Protein AF-A0A8S9QRE1-F1 (afdb_monomer)

InterPro domains:
  IPR006598 Glycosyl transferase CAP10 domain [PF05686] (1-73)

Sequence (86 aa):
MNVEVPEGAKDVCPETMACPVKGGRMRQYMDDSLILSPSNKGSCEMPPPFEEDELKKFLEKKKSVEKEVEKWTNEYWEEQKKSLQH

Structure (mmCIF, N/CA/C/O backbone):
data_AF-A0A8S9QRE1-F1
#
_entry.id   AF-A0A8S9QRE1-F1
#
loop_
_atom_site.group_PDB
_atom_site.id
_atom_site.type_symbol
_atom_site.label_atom_id
_atom_site.label_alt_id
_atom_site.label_comp_id
_atom_site.label_asym_id
_atom_site.label_entity_id
_atom_site.label_seq_id
_atom_site.pdbx_PDB_ins_code
_atom_site.Cartn_x
_atom_site.Cartn_y
_atom_site.Cartn_z
_atom_site.occupancy
_atom_site.B_iso_or_equiv
_atom_site.auth_seq_id
_atom_site.auth_comp_id
_atom_site.auth_asym_id
_atom_site.auth_atom_id
_atom_site.pdbx_PDB_model_num
ATOM 1 N N . MET A 1 1 ? 1.815 -5.914 -32.325 1.00 42.09 1 MET A N 1
ATOM 2 C CA . MET A 1 1 ? 0.933 -4.811 -31.890 1.00 42.09 1 MET A CA 1
ATOM 3 C C . MET A 1 1 ? 1.503 -3.534 -32.477 1.00 42.09 1 MET A C 1
ATOM 5 O O . MET A 1 1 ? 2.670 -3.269 -32.226 1.00 42.09 1 MET A O 1
ATOM 9 N N . ASN A 1 2 ? 0.743 -2.826 -33.315 1.00 64.69 2 ASN A N 1
ATOM 10 C CA . ASN A 1 2 ? 1.134 -1.497 -33.788 1.00 64.69 2 ASN A CA 1
ATOM 11 C C . ASN A 1 2 ? 0.749 -0.496 -32.694 1.00 64.69 2 ASN A C 1
ATOM 13 O O . ASN A 1 2 ? -0.406 -0.497 -32.270 1.00 64.69 2 ASN A O 1
ATOM 17 N N . VAL A 1 3 ? 1.705 0.276 -32.185 1.00 72.62 3 VAL A N 1
ATOM 18 C CA . VAL A 1 3 ? 1.430 1.346 -31.219 1.00 72.62 3 VAL A CA 1
ATOM 19 C C . VAL A 1 3 ? 1.383 2.641 -32.015 1.00 72.62 3 VAL A C 1
ATOM 21 O O . VAL A 1 3 ? 2.411 3.094 -32.510 1.00 72.62 3 VAL A O 1
ATOM 24 N N . GLU A 1 4 ? 0.189 3.206 -32.170 1.00 85.19 4 GLU A N 1
ATOM 25 C CA . GLU A 1 4 ? -0.020 4.491 -32.837 1.00 85.19 4 GLU A CA 1
ATOM 26 C C . GLU A 1 4 ? -0.155 5.596 -31.790 1.00 85.19 4 GLU A C 1
ATOM 28 O O . GLU A 1 4 ? -0.900 5.472 -30.815 1.00 85.19 4 GLU A O 1
ATOM 33 N N . VAL A 1 5 ? 0.612 6.668 -31.974 1.00 82.44 5 VAL A N 1
ATOM 34 C CA . VAL A 1 5 ? 0.595 7.834 -31.090 1.00 82.44 5 VAL A CA 1
ATOM 35 C C . VAL A 1 5 ? -0.646 8.685 -31.415 1.00 82.44 5 VAL A C 1
ATOM 37 O O . VAL A 1 5 ? -0.857 8.984 -32.591 1.00 82.44 5 VAL A O 1
ATOM 40 N N . PRO A 1 6 ? -1.461 9.093 -30.420 1.00 88.75 6 PRO A N 1
ATOM 41 C CA . PRO A 1 6 ? -2.677 9.874 -30.661 1.00 88.75 6 PRO A CA 1
ATOM 42 C C . PRO A 1 6 ? -2.425 11.224 -31.347 1.00 88.75 6 PRO A C 1
ATOM 44 O O . PRO A 1 6 ? -1.431 11.899 -31.065 1.00 88.75 6 PRO A O 1
ATOM 47 N N . GLU A 1 7 ? -3.373 11.671 -32.180 1.00 87.94 7 GLU A N 1
ATOM 48 C CA . GLU A 1 7 ? -3.358 13.031 -32.730 1.00 87.94 7 GLU A CA 1
ATOM 49 C C . GLU A 1 7 ? -3.384 14.071 -31.599 1.00 87.94 7 GLU A C 1
ATOM 51 O O . GLU A 1 7 ? -4.231 14.033 -30.705 1.00 87.94 7 GLU A O 1
ATOM 56 N N . GLY A 1 8 ? -2.425 15.000 -31.623 1.00 85.44 8 GLY A N 1
ATOM 57 C CA . GLY A 1 8 ? -2.254 16.014 -30.579 1.00 85.44 8 GLY A CA 1
ATOM 58 C C . GLY A 1 8 ? -1.36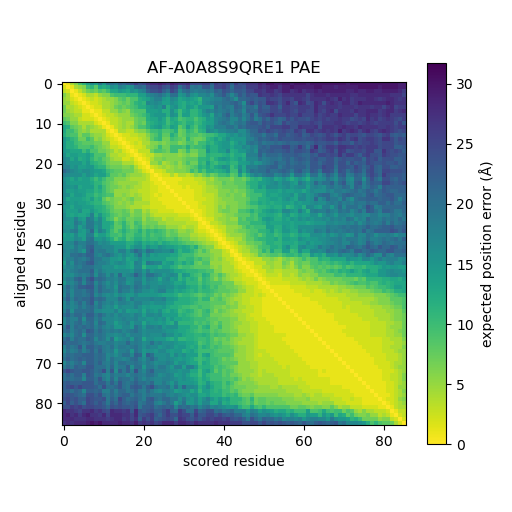4 15.590 -29.408 1.00 85.44 8 GLY A C 1
ATOM 59 O O . GLY A 1 8 ? -1.169 16.387 -28.487 1.00 85.44 8 GLY A O 1
ATOM 60 N N . ALA A 1 9 ? -0.782 14.386 -29.435 1.00 84.75 9 ALA A N 1
ATOM 61 C CA . ALA A 1 9 ? 0.254 14.015 -28.481 1.00 84.75 9 ALA A CA 1
ATOM 62 C C . ALA A 1 9 ? 1.445 14.974 -28.608 1.00 84.75 9 ALA A C 1
ATOM 64 O O . ALA A 1 9 ? 2.037 15.138 -29.676 1.00 84.75 9 ALA A O 1
ATOM 65 N N . LYS A 1 10 ? 1.784 15.627 -27.498 1.00 82.38 10 LYS A N 1
ATOM 66 C CA . LYS A 1 10 ? 2.937 16.515 -27.416 1.00 82.38 10 LYS A CA 1
ATOM 67 C C . LYS A 1 10 ? 4.096 15.734 -26.824 1.00 82.38 10 LYS A C 1
ATOM 69 O O . LYS A 1 10 ? 3.950 15.172 -25.741 1.00 82.38 10 LYS A O 1
ATOM 74 N N . ASP A 1 11 ? 5.223 15.717 -27.523 1.00 74.19 11 ASP A N 1
ATOM 75 C CA . ASP A 1 11 ? 6.442 15.135 -26.978 1.00 74.19 11 ASP A CA 1
ATOM 76 C C . ASP A 1 11 ? 6.887 15.954 -25.757 1.00 74.19 11 ASP A C 1
ATOM 78 O O . ASP A 1 11 ? 6.926 17.191 -25.796 1.00 74.19 11 ASP A O 1
ATOM 82 N N . VAL A 1 12 ? 7.141 15.270 -24.644 1.00 74.00 12 VAL A N 1
ATOM 83 C CA . VAL A 1 12 ? 7.566 15.897 -23.392 1.00 74.00 12 VAL A CA 1
ATOM 84 C C . VAL A 1 12 ? 9.003 15.477 -23.152 1.00 74.00 12 VAL A C 1
ATOM 86 O O . VAL A 1 12 ? 9.258 14.378 -22.672 1.00 74.00 12 VAL A O 1
ATOM 89 N N . CYS A 1 13 ? 9.940 16.375 -23.452 1.00 72.31 13 CYS A N 1
ATOM 90 C CA . CYS A 1 13 ? 11.345 16.181 -23.116 1.00 72.31 13 CYS A CA 1
ATOM 91 C C . CYS A 1 13 ? 11.511 16.187 -21.584 1.00 72.31 13 CYS A C 1
ATOM 93 O O . CYS A 1 13 ? 11.236 17.223 -20.957 1.00 72.31 13 CYS A O 1
ATOM 95 N N . PRO A 1 14 ? 11.982 15.092 -20.959 1.00 69.25 14 PRO A N 1
ATOM 96 C CA . PRO A 1 14 ? 12.254 15.043 -19.520 1.00 69.25 14 PRO A CA 1
ATOM 97 C C . PRO A 1 14 ? 13.183 16.172 -19.047 1.00 69.25 14 PRO A C 1
ATOM 99 O O . PRO A 1 14 ? 13.048 16.688 -17.938 1.00 69.25 14 PRO A O 1
ATOM 102 N N . GLU A 1 15 ?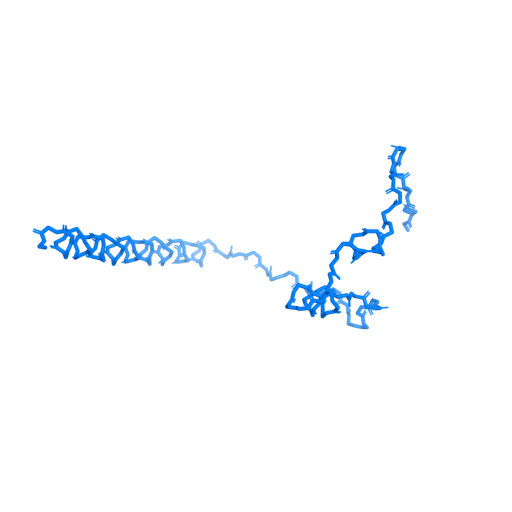 14.078 16.633 -19.918 1.00 70.38 15 GLU A N 1
ATOM 103 C CA . GLU A 1 15 ? 14.992 17.748 -19.688 1.00 70.38 15 GLU A CA 1
ATOM 104 C C . GLU A 1 15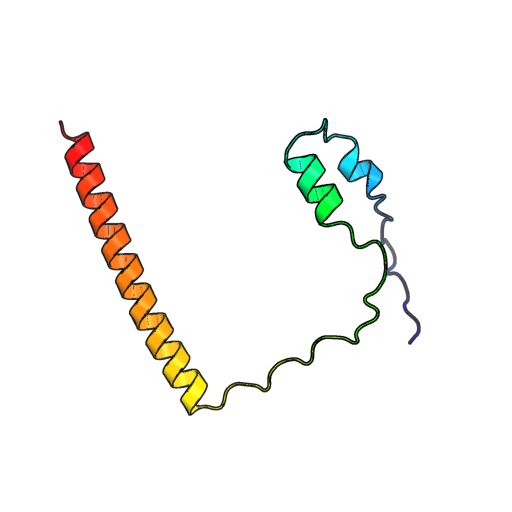 ? 14.247 19.058 -19.412 1.00 70.38 15 GLU A C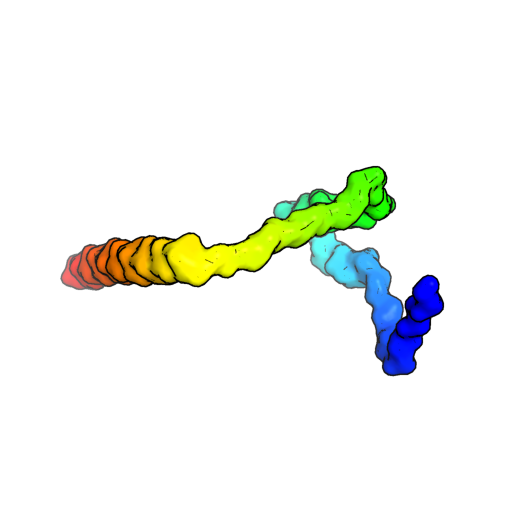 1
ATOM 106 O O . GLU A 1 15 ? 14.667 19.831 -18.555 1.00 70.38 15 GLU A O 1
ATOM 111 N N . THR A 1 16 ? 13.103 19.289 -20.068 1.00 75.94 16 THR A N 1
ATOM 112 C CA . THR A 1 16 ? 12.285 20.498 -19.852 1.00 75.94 16 THR A CA 1
ATOM 113 C C . THR A 1 16 ? 11.680 20.510 -18.446 1.00 75.94 16 THR A C 1
ATOM 115 O O . THR A 1 16 ? 11.584 21.563 -17.818 1.00 75.94 16 THR A O 1
ATOM 118 N N . MET A 1 17 ? 11.331 19.333 -17.918 1.00 72.31 17 MET A N 1
ATOM 119 C CA . MET A 1 17 ? 10.844 19.153 -16.545 1.00 72.31 17 MET A CA 1
ATOM 120 C C . MET A 1 17 ? 11.979 19.260 -15.515 1.00 72.31 17 MET A C 1
ATOM 122 O O . MET A 1 17 ? 11.766 19.730 -14.397 1.00 72.31 17 MET A O 1
ATOM 126 N N . ALA A 1 18 ? 13.193 18.852 -15.894 1.00 68.75 18 ALA A N 1
ATOM 127 C CA . ALA A 1 18 ? 14.371 18.877 -15.033 1.00 68.75 18 ALA A CA 1
ATOM 128 C C . ALA A 1 18 ? 15.068 20.251 -14.975 1.00 68.75 18 ALA A C 1
ATOM 130 O O . ALA A 1 18 ? 15.674 20.577 -13.955 1.00 68.75 18 ALA A O 1
ATOM 131 N N . CYS A 1 19 ? 14.962 21.075 -16.026 1.00 70.38 19 CYS A N 1
ATOM 132 C CA . CYS A 1 19 ? 15.567 22.410 -16.131 1.00 70.38 19 CYS A CA 1
ATOM 133 C C . CYS A 1 19 ? 15.339 23.348 -14.925 1.00 70.38 19 CYS A C 1
ATOM 135 O O . CYS A 1 19 ? 16.296 24.008 -14.513 1.00 70.38 19 CYS A O 1
ATOM 137 N N . PRO A 1 20 ? 14.134 23.453 -14.329 1.00 79.19 20 PRO A N 1
ATOM 138 C CA . PRO A 1 20 ? 13.928 24.318 -13.165 1.00 79.19 20 PRO A CA 1
ATOM 139 C C . PRO A 1 20 ? 14.525 23.762 -11.857 1.00 79.19 20 PRO A C 1
ATOM 141 O O . PRO A 1 20 ? 14.639 24.503 -10.878 1.00 79.19 20 PRO A O 1
ATOM 144 N N . VAL A 1 21 ? 14.920 22.483 -11.806 1.00 80.12 21 VAL A N 1
ATOM 145 C CA . VAL A 1 21 ? 15.392 21.820 -10.581 1.00 80.12 21 VAL A CA 1
ATOM 146 C C . VAL A 1 21 ? 16.885 22.084 -10.364 1.00 80.12 21 VAL A C 1
ATOM 148 O O . VAL A 1 21 ? 17.751 21.416 -10.924 1.00 80.12 21 VAL A O 1
ATOM 151 N N . LYS A 1 22 ? 17.209 23.038 -9.486 1.00 77.62 22 LYS A N 1
ATOM 152 C CA . LYS A 1 22 ? 18.592 23.432 -9.145 1.00 77.62 22 LYS A CA 1
ATOM 153 C C . LYS A 1 22 ? 19.234 22.546 -8.060 1.00 77.62 22 LYS A C 1
ATOM 155 O O . LYS A 1 22 ? 19.844 23.054 -7.123 1.00 77.62 22 LYS A O 1
ATOM 160 N N . GLY A 1 23 ? 19.083 21.225 -8.170 1.00 78.75 23 GLY A N 1
ATOM 161 C CA . GLY A 1 23 ? 19.676 20.248 -7.244 1.00 78.75 23 GLY A CA 1
ATOM 162 C C . GLY A 1 23 ? 18.807 19.876 -6.031 1.00 78.75 23 GLY A C 1
ATOM 163 O O . GLY A 1 23 ? 17.584 20.016 -6.044 1.00 78.75 23 GLY A O 1
ATOM 164 N N . GLY A 1 24 ? 19.449 19.356 -4.979 1.00 84.19 24 GLY A N 1
ATOM 165 C CA . GLY A 1 24 ? 18.788 18.899 -3.750 1.00 84.19 24 GLY A CA 1
ATOM 166 C C . GLY A 1 24 ? 18.028 17.575 -3.901 1.00 84.19 24 GLY A C 1
ATOM 167 O O . GLY A 1 24 ? 18.156 16.877 -4.906 1.00 84.19 24 GLY A O 1
ATOM 168 N N . ARG A 1 25 ? 17.212 17.232 -2.895 1.00 87.12 25 ARG A N 1
ATOM 169 C CA . ARG A 1 25 ? 16.457 15.963 -2.857 1.00 87.12 25 ARG A CA 1
ATOM 170 C C . ARG A 1 25 ? 15.566 15.762 -4.079 1.00 87.12 25 ARG A C 1
ATOM 172 O O . ARG A 1 25 ? 15.442 14.651 -4.566 1.00 87.12 25 ARG A O 1
ATOM 179 N N . MET A 1 26 ? 14.992 16.846 -4.600 1.00 82.25 26 MET A N 1
ATOM 180 C CA . MET A 1 26 ? 14.140 16.779 -5.785 1.00 82.25 26 MET A CA 1
ATOM 181 C C . MET A 1 26 ? 14.907 16.270 -7.008 1.00 82.25 26 MET A C 1
ATOM 183 O O . MET A 1 26 ? 14.384 15.457 -7.759 1.00 82.25 26 MET A O 1
ATOM 187 N N . ARG A 1 27 ? 16.163 16.697 -7.183 1.00 84.06 27 ARG A N 1
ATOM 188 C CA . ARG A 1 27 ? 17.014 16.188 -8.260 1.00 84.06 27 ARG A CA 1
ATOM 189 C C . ARG A 1 27 ? 17.359 14.714 -8.054 1.00 84.06 27 ARG A C 1
ATOM 191 O O . ARG A 1 27 ? 17.214 13.944 -8.989 1.00 84.06 27 ARG A O 1
ATOM 198 N N . GLN A 1 28 ? 17.739 14.337 -6.833 1.00 85.88 28 GLN A N 1
ATOM 199 C CA . GLN A 1 28 ? 18.055 12.946 -6.486 1.00 85.88 28 GLN A CA 1
ATOM 200 C C . GLN A 1 28 ? 16.876 12.015 -6.779 1.00 85.88 28 GLN A C 1
ATOM 202 O O . GLN A 1 28 ? 17.046 11.030 -7.476 1.00 85.88 28 GLN A O 1
ATOM 207 N N . TYR A 1 29 ? 15.661 12.375 -6.361 1.00 86.25 29 TYR A N 1
ATOM 208 C CA . TYR A 1 29 ? 14.473 11.564 -6.641 1.00 86.25 29 TYR A CA 1
ATOM 209 C C . TYR A 1 29 ? 14.153 11.450 -8.134 1.00 86.25 29 TYR A C 1
ATOM 211 O O . TYR A 1 29 ? 13.708 10.398 -8.588 1.00 86.25 29 TYR A O 1
ATOM 219 N N . MET A 1 30 ? 14.373 12.517 -8.905 1.00 84.06 30 MET A N 1
ATOM 220 C CA . MET A 1 30 ? 14.194 12.480 -10.358 1.00 84.06 30 MET A CA 1
ATOM 221 C C . MET A 1 30 ? 15.217 11.556 -11.025 1.00 84.06 30 MET A C 1
ATOM 223 O O . MET A 1 30 ? 14.847 10.776 -11.895 1.00 84.06 30 MET A O 1
ATOM 227 N N . ASP A 1 31 ? 16.478 11.608 -10.593 1.00 85.75 31 ASP A N 1
ATOM 228 C CA . ASP A 1 31 ? 17.533 10.737 -11.114 1.00 85.75 31 ASP A CA 1
ATOM 229 C C . ASP A 1 31 ? 17.303 9.266 -10.696 1.00 85.75 31 ASP A C 1
ATOM 231 O O . ASP A 1 31 ? 17.401 8.370 -11.530 1.00 85.75 31 ASP A O 1
ATOM 235 N N . ASP A 1 32 ? 16.909 9.015 -9.443 1.00 87.44 32 ASP A N 1
ATOM 236 C CA . ASP A 1 32 ? 16.659 7.670 -8.899 1.00 87.44 32 ASP A CA 1
ATOM 237 C C . ASP A 1 32 ? 15.422 6.991 -9.512 1.00 87.44 32 ASP A C 1
ATOM 239 O O . ASP A 1 32 ? 15.350 5.764 -9.591 1.00 87.44 32 ASP A O 1
ATOM 243 N N . SER A 1 33 ? 14.424 7.775 -9.931 1.00 85.62 33 SER A N 1
ATOM 244 C CA . SER A 1 33 ? 13.193 7.260 -10.549 1.00 85.62 33 SER A CA 1
ATOM 245 C C . SER A 1 33 ? 13.304 7.046 -12.060 1.00 85.62 33 SER A C 1
ATOM 247 O O . SER A 1 33 ? 12.377 6.511 -12.674 1.00 85.62 33 SER A O 1
ATOM 249 N N . LEU A 1 34 ? 14.424 7.437 -12.674 1.00 85.81 34 LEU A N 1
ATOM 250 C CA . LEU A 1 34 ? 14.613 7.326 -14.111 1.00 85.81 34 LEU A CA 1
ATOM 251 C C . LEU A 1 34 ? 14.758 5.855 -14.537 1.00 85.81 34 LEU A C 1
ATOM 253 O O . LEU A 1 34 ? 15.708 5.161 -14.174 1.00 85.81 34 LEU A O 1
ATOM 257 N N . ILE A 1 35 ? 13.833 5.382 -15.375 1.00 82.62 35 ILE A N 1
ATOM 258 C CA . ILE A 1 35 ? 13.903 4.043 -15.971 1.00 82.62 35 ILE A CA 1
ATOM 259 C C . ILE A 1 35 ? 14.825 4.100 -17.195 1.00 82.62 35 ILE A C 1
ATOM 261 O O . ILE A 1 35 ? 14.438 4.591 -18.251 1.00 82.62 35 ILE A O 1
ATOM 265 N N . LEU A 1 36 ? 16.049 3.585 -17.060 1.00 85.75 36 LEU A N 1
ATOM 266 C CA . LEU A 1 36 ? 17.068 3.629 -18.123 1.00 85.75 36 LEU A CA 1
ATOM 267 C C . LEU A 1 36 ? 16.890 2.557 -19.203 1.00 85.75 36 LEU A C 1
ATOM 269 O O . LEU A 1 36 ? 17.362 2.711 -20.326 1.00 85.75 36 LEU A O 1
ATOM 273 N N . SER A 1 37 ? 16.255 1.439 -18.862 1.00 82.62 37 SER A N 1
ATOM 274 C CA . SER A 1 37 ? 16.022 0.342 -19.795 1.00 82.62 37 SER A CA 1
ATOM 275 C C . SER A 1 37 ? 14.817 -0.486 -19.356 1.00 82.62 37 SER A C 1
ATOM 277 O O . SER A 1 37 ? 14.480 -0.486 -18.167 1.00 82.62 37 SER A O 1
ATOM 279 N N . PRO A 1 38 ? 14.165 -1.200 -20.288 1.00 78.94 38 PRO A N 1
ATOM 280 C CA . PRO A 1 38 ? 13.146 -2.173 -19.933 1.00 78.94 38 PRO A CA 1
ATOM 281 C C . PRO A 1 38 ? 13.707 -3.224 -18.972 1.00 78.94 38 PRO A C 1
ATOM 283 O O . PRO A 1 38 ? 14.865 -3.631 -19.073 1.00 78.94 38 PRO A O 1
ATOM 286 N N . SER A 1 39 ? 12.860 -3.707 -18.067 1.00 80.94 39 SER A N 1
ATOM 287 C CA . SER A 1 39 ? 13.195 -4.850 -17.223 1.00 80.94 39 SER A CA 1
ATOM 288 C C . SER A 1 39 ? 13.527 -6.072 -18.089 1.00 80.94 39 SER A C 1
ATOM 290 O O . SER A 1 39 ? 12.781 -6.420 -19.001 1.00 80.94 39 SER A O 1
ATOM 292 N N . ASN A 1 40 ? 14.630 -6.754 -17.772 1.00 83.88 40 ASN A N 1
ATOM 293 C CA . ASN A 1 40 ? 14.964 -8.062 -18.347 1.00 83.88 40 ASN A CA 1
ATOM 294 C C . ASN A 1 40 ? 14.086 -9.196 -17.787 1.00 83.88 40 ASN A C 1
ATOM 296 O O . ASN A 1 40 ? 14.049 -10.290 -18.347 1.00 83.88 40 ASN A O 1
ATOM 300 N N . LYS A 1 41 ? 13.390 -8.942 -16.676 1.00 83.69 41 LYS A N 1
ATOM 301 C CA . LYS A 1 41 ? 12.335 -9.801 -16.139 1.00 83.69 41 LYS A CA 1
ATOM 302 C C . LYS A 1 41 ? 11.025 -9.472 -16.847 1.00 83.69 41 LYS A C 1
ATOM 304 O O . LYS A 1 41 ? 10.751 -8.297 -17.096 1.00 83.69 41 LYS A O 1
ATOM 309 N N . GLY A 1 42 ? 10.218 -10.498 -17.114 1.00 80.69 42 GLY A N 1
ATOM 310 C CA . GLY A 1 42 ? 8.846 -10.318 -17.588 1.00 80.69 42 GLY A CA 1
ATOM 311 C C . GLY A 1 42 ? 8.006 -9.478 -16.621 1.00 80.69 42 GLY A C 1
ATOM 312 O O . GLY A 1 42 ? 8.419 -9.202 -15.491 1.00 80.69 42 GLY A O 1
ATOM 313 N N . SER A 1 43 ? 6.821 -9.065 -17.072 1.00 82.50 43 SER A N 1
ATOM 314 C CA . SER A 1 43 ? 5.835 -8.404 -16.213 1.00 82.50 43 SER A CA 1
ATOM 315 C C . SER A 1 43 ? 5.587 -9.222 -14.947 1.00 82.50 43 SER A C 1
ATOM 317 O O . SER A 1 43 ? 5.553 -10.452 -15.007 1.00 82.50 43 SER A O 1
ATOM 319 N N . CYS A 1 44 ? 5.385 -8.552 -13.811 1.00 84.25 44 CYS A N 1
ATOM 320 C CA . CYS A 1 44 ? 4.887 -9.238 -12.628 1.00 84.25 44 CYS A CA 1
ATOM 321 C C . CYS A 1 44 ? 3.537 -9.891 -12.947 1.00 84.25 44 CYS A C 1
ATOM 323 O O . CYS A 1 44 ? 2.672 -9.284 -13.582 1.00 84.25 44 CYS A O 1
ATOM 325 N N . GLU A 1 45 ? 3.371 -11.140 -12.520 1.00 87.81 45 GLU A N 1
ATOM 326 C CA . GLU A 1 45 ? 2.066 -11.784 -12.548 1.00 87.81 45 GLU A CA 1
ATOM 327 C C . GLU A 1 45 ? 1.187 -11.106 -11.501 1.00 87.81 45 GLU A C 1
ATOM 329 O O . GLU A 1 45 ? 1.588 -10.934 -10.345 1.00 87.81 45 GLU A O 1
ATOM 334 N N . MET A 1 46 ? 0.001 -10.671 -11.924 1.00 88.06 46 MET A N 1
ATOM 335 C CA . MET A 1 46 ? -0.995 -10.178 -10.984 1.00 88.06 46 MET A CA 1
ATOM 336 C C . MET A 1 46 ? -1.357 -11.338 -10.050 1.00 88.06 46 MET A C 1
ATOM 338 O O . MET A 1 46 ? -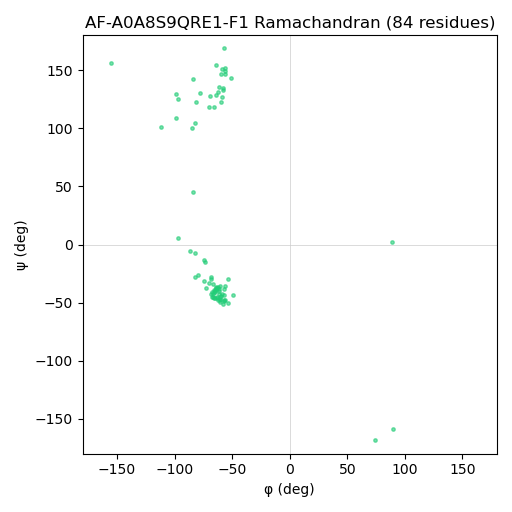1.619 -12.436 -10.554 1.00 88.06 46 MET A O 1
ATOM 342 N N . PRO A 1 47 ? -1.376 -11.137 -8.719 1.00 87.44 47 PRO A N 1
ATOM 343 C CA . PRO A 1 47 ? -1.881 -12.166 -7.827 1.00 87.44 47 PRO A CA 1
ATOM 344 C C . PRO A 1 47 ? -3.315 -12.542 -8.232 1.00 87.44 47 PRO A C 1
ATOM 346 O O . PRO A 1 47 ? -4.047 -11.694 -8.759 1.00 87.44 47 PRO A O 1
ATOM 349 N N . PRO A 1 48 ? -3.723 -13.801 -8.007 1.00 88.81 48 PRO A N 1
ATOM 350 C CA . PRO A 1 48 ? -5.097 -14.206 -8.253 1.00 88.81 48 PRO A CA 1
ATOM 351 C C . PRO A 1 48 ? -6.065 -13.316 -7.455 1.00 88.81 48 PRO A C 1
ATOM 353 O O . PRO A 1 48 ? -5.688 -12.769 -6.412 1.00 88.81 48 PRO A O 1
ATOM 356 N N . PRO A 1 49 ? -7.302 -13.131 -7.945 1.00 92.00 49 PRO A N 1
ATOM 357 C CA . PRO A 1 49 ? -8.314 -12.408 -7.192 1.00 92.00 49 PRO A CA 1
ATOM 358 C C . PRO A 1 49 ? -8.555 -13.088 -5.841 1.00 92.00 49 PRO A C 1
ATOM 360 O O . PRO A 1 49 ? -8.396 -14.299 -5.708 1.00 92.00 49 PRO A O 1
ATOM 363 N N . PHE A 1 50 ? -8.953 -12.295 -4.849 1.00 93.25 50 PHE A N 1
ATOM 364 C CA . PHE A 1 50 ? -9.320 -12.821 -3.540 1.00 93.25 50 PHE A CA 1
ATOM 365 C C . PHE A 1 50 ? -10.511 -13.773 -3.650 1.00 93.25 50 PHE A C 1
ATOM 367 O O . PHE A 1 50 ? -11.518 -13.435 -4.279 1.00 93.25 50 PHE A O 1
ATOM 374 N N . GLU A 1 51 ? -10.427 -14.904 -2.955 1.00 94.69 51 GLU A N 1
ATOM 375 C CA . GLU A 1 51 ? -11.599 -15.728 -2.665 1.00 94.69 51 GLU A CA 1
ATOM 376 C C . GLU A 1 51 ? -12.575 -14.950 -1.763 1.00 94.69 51 GLU A C 1
ATOM 378 O O . GLU A 1 51 ? -12.179 -14.045 -1.018 1.00 94.69 51 GLU A O 1
ATOM 383 N N . GLU A 1 52 ? -13.868 -15.286 -1.806 1.00 95.38 52 GLU A N 1
ATOM 384 C CA . GLU A 1 52 ? -14.899 -14.527 -1.080 1.00 95.38 52 GLU A CA 1
ATOM 385 C C . GLU A 1 52 ? -14.631 -14.446 0.434 1.00 95.38 52 GLU A C 1
ATOM 387 O O . GLU A 1 52 ? -14.850 -13.401 1.060 1.00 95.38 52 GLU A O 1
ATOM 392 N N . ASP A 1 53 ? -14.132 -15.528 1.040 1.00 96.50 53 ASP A N 1
ATOM 393 C CA . ASP A 1 53 ? -13.836 -15.567 2.471 1.00 96.50 53 ASP A CA 1
ATOM 394 C C . ASP A 1 53 ? -12.589 -14.745 2.826 1.00 96.50 53 ASP A C 1
ATOM 396 O O . ASP A 1 53 ? -12.564 -14.073 3.863 1.00 96.50 53 ASP A O 1
ATOM 400 N N . GLU A 1 54 ? -11.574 -14.764 1.962 1.00 96.38 54 GLU A N 1
ATOM 401 C CA . GLU A 1 54 ? -10.352 -13.983 2.122 1.00 96.38 54 GLU A CA 1
ATOM 402 C C . GLU A 1 54 ? -10.655 -12.488 2.013 1.00 96.38 54 GLU A C 1
ATOM 404 O O . GLU A 1 54 ? -10.264 -11.707 2.887 1.00 96.38 54 GLU A O 1
ATOM 409 N N . LEU A 1 55 ? -11.445 -12.098 1.008 1.00 96.44 55 LEU A N 1
ATOM 410 C CA . LEU A 1 55 ? -11.886 -10.721 0.825 1.00 96.44 55 LEU A CA 1
ATOM 411 C C . LEU A 1 55 ? -12.679 -10.232 2.039 1.00 96.44 55 LEU A C 1
ATOM 413 O O . LEU A 1 55 ? -12.442 -9.130 2.540 1.00 96.44 55 LEU A O 1
ATOM 417 N N . LYS A 1 56 ? -13.592 -11.058 2.561 1.00 97.69 56 LYS A N 1
ATOM 418 C CA . LYS A 1 56 ? -14.372 -10.714 3.752 1.00 97.69 56 LYS A CA 1
ATOM 419 C C . LYS A 1 56 ? -13.473 -10.480 4.969 1.00 97.69 56 LYS A C 1
ATOM 421 O O . LYS A 1 56 ? -13.595 -9.441 5.620 1.00 97.69 56 LYS A O 1
ATOM 426 N N . LYS A 1 57 ? -12.539 -11.397 5.247 1.00 97.69 57 LYS A N 1
ATOM 427 C CA . LYS A 1 57 ? -11.566 -11.262 6.349 1.00 97.69 57 LYS A CA 1
ATOM 428 C C . LYS A 1 57 ? -10.720 -9.999 6.196 1.00 97.69 57 LYS A C 1
ATOM 430 O O . LYS A 1 57 ? -10.495 -9.279 7.170 1.00 97.69 57 LYS A O 1
ATOM 435 N N . PHE A 1 58 ? -10.271 -9.709 4.976 1.00 97.06 58 PHE A N 1
ATOM 436 C CA . PHE A 1 58 ? -9.504 -8.507 4.671 1.00 97.06 58 PHE A CA 1
ATOM 437 C C . PHE A 1 58 ? -10.303 -7.232 4.971 1.00 97.06 58 PHE A C 1
ATOM 439 O O . PHE A 1 58 ? -9.801 -6.336 5.652 1.00 97.06 58 PHE A O 1
ATOM 446 N N . LEU A 1 59 ? -11.560 -7.161 4.526 1.00 98.31 59 LEU A N 1
ATOM 447 C CA . LEU A 1 59 ? -12.427 -6.003 4.749 1.00 98.31 59 LEU A CA 1
ATOM 448 C C . LEU A 1 59 ? -12.765 -5.797 6.232 1.00 98.31 59 LEU A C 1
ATOM 450 O O . LEU A 1 59 ? -12.767 -4.660 6.710 1.00 98.31 59 LEU A O 1
ATOM 454 N N . GLU A 1 60 ? -13.006 -6.876 6.977 1.00 98.44 60 GLU A N 1
ATOM 455 C CA . GLU A 1 60 ? -13.224 -6.818 8.426 1.00 98.44 60 GLU A CA 1
ATOM 456 C C . GLU A 1 60 ? -11.981 -6.298 9.157 1.00 98.44 60 GLU A C 1
ATOM 458 O O . GLU A 1 60 ? -12.082 -5.381 9.979 1.00 98.44 60 GLU A O 1
ATOM 463 N N . LYS A 1 61 ? -10.795 -6.806 8.798 1.00 98.38 61 LYS A N 1
ATOM 464 C CA . LYS A 1 61 ? -9.519 -6.327 9.341 1.00 98.38 61 LYS A CA 1
ATOM 465 C C . LYS A 1 61 ? -9.292 -4.852 9.018 1.00 98.38 61 LYS A C 1
ATOM 467 O O . LYS A 1 61 ? -8.966 -4.087 9.924 1.00 98.38 61 LYS A O 1
ATOM 472 N N . LYS A 1 62 ? -9.512 -4.439 7.765 1.00 98.56 62 LYS A N 1
ATOM 473 C CA . LYS A 1 62 ? -9.404 -3.037 7.331 1.00 98.56 62 LYS A CA 1
ATOM 474 C C . LYS A 1 62 ? -10.268 -2.134 8.208 1.00 98.56 62 LYS A C 1
ATOM 476 O O . LYS A 1 62 ? -9.765 -1.175 8.781 1.00 98.56 62 LYS A O 1
ATOM 481 N N . LYS A 1 63 ? -11.543 -2.494 8.388 1.00 98.69 63 LYS A N 1
ATOM 482 C CA . LYS A 1 63 ? -12.491 -1.737 9.216 1.00 98.69 63 LYS A CA 1
ATOM 483 C C . LYS A 1 63 ? -12.064 -1.667 10.684 1.00 98.69 63 LYS A C 1
ATOM 485 O O . LYS A 1 63 ? -12.294 -0.653 11.337 1.00 98.69 63 LYS A O 1
ATOM 490 N N . SER A 1 64 ? -11.479 -2.737 11.222 1.00 98.50 64 SER A N 1
ATOM 491 C CA . SER A 1 64 ? -10.970 -2.748 12.597 1.00 98.50 64 SER A CA 1
ATOM 492 C C . SER A 1 64 ? -9.805 -1.775 12.775 1.00 98.50 64 SER A C 1
ATOM 494 O O . SER A 1 64 ? -9.804 -0.998 13.725 1.00 98.50 64 SER A O 1
ATOM 496 N N . VAL A 1 65 ? -8.844 -1.796 11.849 1.00 98.56 65 VAL A N 1
ATOM 497 C CA . VAL A 1 65 ? -7.664 -0.919 11.893 1.00 98.56 65 VAL A CA 1
ATOM 498 C C . VAL A 1 65 ? -8.059 0.542 11.686 1.00 98.56 65 VAL A C 1
ATOM 500 O O . VAL A 1 65 ? -7.574 1.410 12.400 1.00 98.56 65 VAL A O 1
ATOM 503 N N . GLU A 1 66 ? -8.989 0.827 10.773 1.00 98.62 66 GLU A N 1
ATOM 504 C CA . GLU A 1 66 ? -9.492 2.191 10.555 1.00 98.62 66 GLU A CA 1
ATOM 505 C C . GLU A 1 66 ? -10.080 2.803 11.832 1.00 98.62 66 GLU A C 1
ATOM 507 O O . GLU A 1 66 ? -9.763 3.942 12.164 1.00 98.62 66 GLU A O 1
ATOM 512 N N . LYS A 1 67 ? -10.867 2.033 12.594 1.00 98.50 67 LYS A N 1
ATOM 513 C CA . LYS A 1 67 ? -11.41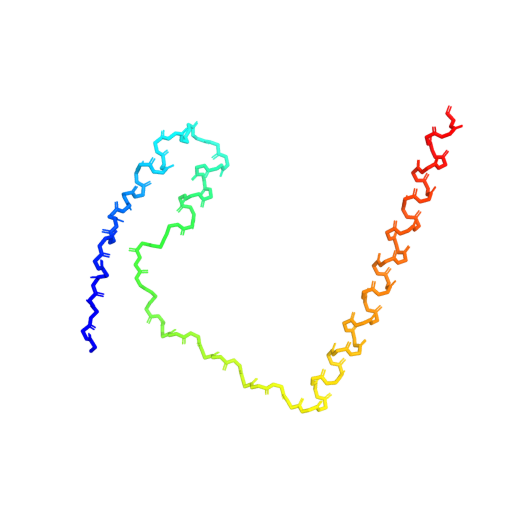4 2.489 13.882 1.00 98.50 67 LYS A CA 1
ATOM 514 C C . LYS A 1 67 ? -10.330 2.775 14.919 1.00 98.50 67 LYS A C 1
ATOM 516 O O . LYS A 1 67 ? -10.473 3.694 15.720 1.00 98.50 67 LYS A O 1
ATOM 521 N N . GLU A 1 68 ? -9.277 1.966 14.940 1.00 98.56 68 GLU A N 1
ATOM 522 C CA . GLU A 1 68 ? -8.160 2.145 15.867 1.00 98.56 68 GLU A CA 1
ATOM 523 C C . GLU A 1 68 ? -7.375 3.422 15.543 1.00 98.56 68 GLU A C 1
ATOM 525 O O . GLU A 1 68 ? -7.132 4.243 16.427 1.00 98.56 68 GLU A O 1
ATOM 530 N N . VAL A 1 69 ? -7.088 3.651 14.259 1.00 98.50 69 VAL A N 1
ATOM 531 C CA . VAL A 1 69 ? -6.438 4.877 13.778 1.00 98.50 69 VAL A CA 1
ATOM 532 C C . VAL A 1 69 ? -7.291 6.112 14.069 1.00 98.50 69 VAL A C 1
ATOM 534 O O . VAL A 1 69 ? -6.762 7.127 14.524 1.00 98.50 69 VAL A O 1
ATOM 537 N N . GLU A 1 70 ? -8.605 6.038 13.848 1.00 98.50 70 GLU A N 1
ATOM 538 C CA . GLU A 1 70 ? -9.534 7.127 14.167 1.00 98.50 70 GLU A CA 1
ATOM 539 C C . GLU A 1 70 ? -9.510 7.455 15.665 1.00 98.50 70 GLU A C 1
ATOM 541 O O . GLU A 1 70 ? -9.388 8.622 16.043 1.00 98.50 70 GLU A O 1
ATOM 546 N N . LYS A 1 71 ? -9.544 6.430 16.527 1.00 98.50 71 LYS A N 1
ATOM 547 C CA . LYS A 1 71 ? -9.444 6.602 17.979 1.00 98.50 71 LYS A CA 1
ATOM 548 C C . LYS A 1 71 ? -8.148 7.314 18.372 1.00 98.50 71 LYS A C 1
ATOM 550 O O . LYS A 1 71 ? -8.220 8.315 19.079 1.00 98.50 71 LYS A O 1
ATOM 555 N N . TRP A 1 72 ? -6.992 6.849 17.898 1.00 98.44 72 TRP A N 1
ATOM 556 C CA . TRP A 1 72 ? -5.704 7.485 18.209 1.00 98.44 72 TRP A CA 1
ATOM 557 C C . TRP A 1 72 ? -5.625 8.922 17.708 1.00 98.44 72 TRP A C 1
ATOM 559 O O . TRP A 1 72 ? -5.085 9.791 18.386 1.00 98.44 72 TRP A O 1
ATOM 569 N N . THR A 1 73 ? -6.182 9.181 16.526 1.00 97.75 73 THR A N 1
ATOM 570 C CA . THR A 1 73 ? -6.232 10.526 15.949 1.00 97.75 73 THR A CA 1
ATOM 571 C C . THR A 1 73 ? -7.058 11.451 16.838 1.00 97.75 73 THR A C 1
ATOM 573 O O . THR A 1 73 ? -6.611 12.548 17.166 1.00 97.75 73 THR A O 1
ATOM 576 N N . ASN A 1 74 ? -8.230 10.999 17.289 1.00 97.94 74 ASN A N 1
ATOM 577 C CA . ASN A 1 74 ? -9.076 11.762 18.202 1.00 97.94 74 ASN A CA 1
ATOM 578 C C . ASN A 1 74 ? -8.376 12.015 19.544 1.00 97.94 74 ASN A C 1
ATOM 580 O O . ASN A 1 74 ? -8.329 13.156 19.990 1.00 97.94 74 ASN A O 1
ATOM 584 N N . GLU A 1 75 ? -7.786 10.982 20.153 1.00 97.56 75 GLU A N 1
ATOM 585 C CA . GLU A 1 75 ? -7.017 11.108 21.399 1.00 97.56 75 GLU A CA 1
ATOM 586 C C . GLU A 1 75 ? -5.885 12.134 21.259 1.00 97.56 75 GLU A C 1
ATOM 588 O O . GLU A 1 75 ? -5.768 13.038 22.084 1.00 97.56 75 GLU A O 1
ATOM 593 N N . TYR A 1 76 ? -5.106 12.057 20.178 1.00 97.38 76 TYR A N 1
ATOM 594 C CA . TYR A 1 76 ? -4.042 13.015 19.886 1.00 97.38 76 TYR A CA 1
ATOM 595 C C . TYR A 1 76 ? -4.567 14.454 19.811 1.00 97.38 76 TYR A C 1
ATOM 597 O O . TYR A 1 76 ? -4.008 15.351 20.444 1.00 97.38 76 TYR A O 1
ATOM 605 N N . TRP A 1 77 ? -5.647 14.695 19.063 1.00 97.00 77 TRP A N 1
ATOM 606 C CA . TRP A 1 77 ? -6.184 16.046 18.899 1.00 97.00 77 TRP A CA 1
ATOM 607 C C . TRP A 1 77 ? -6.824 16.600 20.173 1.00 97.00 77 TRP A C 1
ATOM 609 O O . TRP A 1 77 ? -6.726 17.803 20.412 1.00 97.00 77 TRP A O 1
ATOM 619 N N . GLU A 1 78 ? -7.447 15.765 21.004 1.00 96.06 78 GLU A N 1
ATOM 620 C CA . GLU A 1 78 ? -7.962 16.194 22.308 1.00 96.06 78 GLU A CA 1
ATOM 621 C C . GLU A 1 78 ? -6.830 16.613 23.255 1.00 96.06 78 GLU A C 1
ATOM 623 O O . GLU A 1 78 ? -6.934 17.649 23.912 1.00 96.06 78 GLU A O 1
ATOM 628 N N . GLU A 1 79 ? -5.713 15.882 23.277 1.00 95.69 79 GLU A N 1
ATOM 629 C CA . GLU A 1 79 ? -4.532 16.284 24.051 1.00 95.69 79 GLU A CA 1
ATOM 630 C C . GLU A 1 79 ? -3.913 17.592 23.529 1.00 95.69 79 GLU A C 1
ATOM 632 O O . GLU A 1 79 ? -3.563 18.466 24.324 1.00 95.69 79 GLU A O 1
ATOM 637 N N . GLN A 1 80 ? -3.858 17.794 22.207 1.00 94.06 80 GLN A N 1
ATOM 638 C CA . GLN A 1 80 ? -3.394 19.064 21.627 1.00 94.06 80 GLN A CA 1
ATOM 639 C C . GLN A 1 80 ? -4.311 20.246 21.970 1.00 94.06 80 GLN A C 1
ATOM 641 O O . GLN A 1 80 ? -3.843 21.352 22.219 1.00 94.06 80 GLN A O 1
ATOM 646 N N . LYS A 1 81 ? -5.633 20.047 22.014 1.00 93.44 81 LYS A N 1
ATOM 647 C CA . LYS A 1 81 ? -6.556 21.116 22.432 1.00 93.44 81 LYS A CA 1
ATOM 648 C C . LYS A 1 81 ? -6.333 21.513 23.889 1.00 93.44 81 LYS A C 1
ATOM 650 O O . LYS A 1 81 ? -6.391 22.698 24.197 1.00 93.44 81 LYS A O 1
ATOM 655 N N . LYS A 1 82 ? -6.064 20.543 24.770 1.00 90.81 82 LYS A N 1
ATOM 656 C CA . LYS A 1 82 ? -5.773 20.804 26.188 1.00 90.81 82 LYS A CA 1
ATOM 657 C C . LYS A 1 82 ? -4.463 21.572 26.365 1.00 90.81 82 LYS A C 1
ATOM 659 O O . LYS A 1 82 ? -4.422 22.496 27.170 1.00 90.81 82 LYS A O 1
ATOM 664 N N . SER A 1 83 ? -3.419 21.234 25.604 1.00 80.75 83 SER A N 1
ATOM 665 C CA . SER A 1 83 ? -2.124 21.928 25.675 1.00 80.75 83 SER A CA 1
ATOM 666 C C . SER A 1 83 ? -2.178 23.370 25.157 1.00 80.75 83 SER A C 1
ATOM 668 O O . SER A 1 83 ? -1.414 24.202 25.626 1.00 80.75 83 SER A O 1
ATOM 670 N N . LEU A 1 84 ? -3.096 23.679 24.2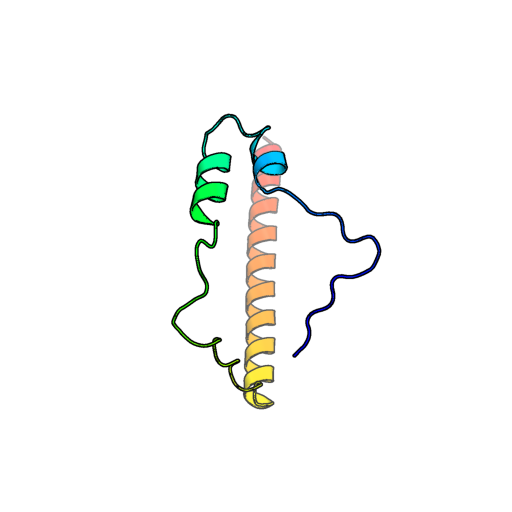35 1.00 79.00 84 LEU A N 1
ATOM 671 C CA . LEU A 1 84 ? -3.320 25.028 23.696 1.00 79.00 84 LEU A CA 1
ATOM 672 C C . LEU A 1 84 ? -4.205 25.922 24.588 1.00 79.00 84 LEU A C 1
ATOM 674 O O . LEU A 1 84 ? -4.388 27.098 24.280 1.00 79.00 84 LEU A O 1
ATOM 678 N N . GLN A 1 85 ? -4.796 25.374 25.655 1.00 66.88 85 GLN A N 1
ATOM 679 C CA . GLN A 1 85 ? -5.648 26.101 26.609 1.00 66.88 85 GLN A CA 1
ATOM 680 C C . GLN A 1 85 ? -4.894 26.563 27.875 1.00 66.88 85 GLN A C 1
ATOM 682 O O . GLN A 1 85 ? -5.515 27.094 28.800 1.00 66.88 85 GLN A O 1
ATOM 687 N N . HIS A 1 86 ? -3.576 26.371 27.932 1.00 54.72 86 HIS A N 1
ATOM 688 C CA . HIS A 1 86 ? -2.661 26.942 28.929 1.00 54.72 86 HIS A CA 1
ATOM 689 C C . HIS A 1 86 ? -1.643 27.847 28.238 1.00 54.72 86 HIS A C 1
ATOM 691 O O . HIS A 1 86 ? -1.251 28.849 28.874 1.00 54.72 86 HIS A O 1
#

Solvent-accessible surface area (backbone atoms only — not comparable to full-atom values): 5664 Å² total; per-residue (Å²): 134,88,86,79,82,62,92,85,70,73,88,76,60,67,63,71,72,47,67,82,53,90,50,67,70,69,39,51,53,54,61,73,66,57,79,89,65,82,72,92,61,75,80,82,78,76,77,79,81,73,52,73,68,56,46,49,54,50,52,53,50,50,54,53,50,51,54,52,53,51,49,52,53,51,54,53,51,54,53,51,54,58,65,73,73,111

Organism: Brassica cretica (NCBI:txid69181)

pLDDT: mean 86.41, std 11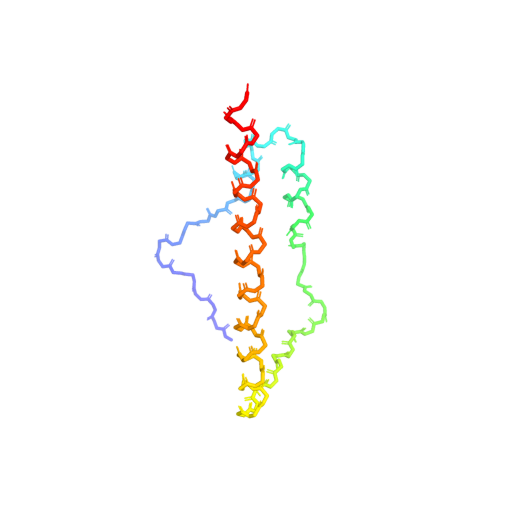.0, range [42.09, 98.69]

Mean predicted aligned error: 12.88 Å

Foldseek 3Di:
DDDDDDDPDDDDDVVVVCVVPPDDPVNVVSVVPDDPDDDPDDDDDDPDDDDPVRVVVVVVVVVVVVVVVVVVVVVVVVVVVVVVVD

Radius of gyration: 23.98 Å; Cα c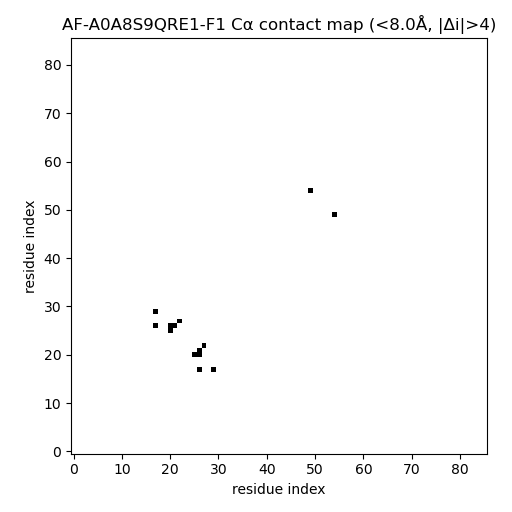ontacts (8 Å, |Δi|>4): 7; chains: 1; bounding box: 35×43×63 Å

Secondary structure (DSSP, 8-state):
---PPPTTPPP--HHHHHTT--SHHHHHHHHHT---S--SSPPPPPPPPPPHHHHHHHHHHHHHHHHHHHHHHHHHHHHHHHHTT-